Protein AF-A0A444USQ4-F1 (afdb_monomer_lite)

Foldseek 3Di:
DDWDKAQQQKIWDADPPVRDTPDMDHDHPGTWDDKDADCDDPQHGWIWTDGDPDIDIDGDDDPPPPPVPPPPDPPDDDDDDDDPDDDDDDDDD

Radius of gyration: 19.36 Å; chains: 1; bounding box: 44×28×51 Å

Sequence (93 aa):
MVAGGSESNVCRVIDRNTKLSLGRLVDLPGGVYSTAVCSAGQCEGLIAASSRDCVYLLERTTAPTTHYSDRENYRSQDALLPLSEYSSHAALF

Organism: Acipenser ruthenus (NCBI:txid7906)

Structure (mmCIF, N/CA/C/O backbone):
data_AF-A0A444USQ4-F1
#
_entry.id   AF-A0A444USQ4-F1
#
loop_
_atom_site.group_PDB
_atom_site.id
_atom_site.type_symbol
_atom_site.label_atom_id
_atom_site.label_alt_id
_atom_site.label_comp_id
_atom_site.label_asym_id
_atom_site.label_entity_id
_atom_site.label_seq_id
_atom_site.pdbx_PDB_ins_code
_atom_site.Cartn_x
_atom_site.Cartn_y
_atom_site.Cartn_z
_atom_site.occupancy
_atom_site.B_iso_or_equiv
_atom_site.auth_seq_id
_atom_site.auth_comp_id
_atom_site.auth_asym_id
_atom_site.auth_atom_id
_atom_site.pdbx_PDB_model_num
ATOM 1 N N . MET A 1 1 ? -8.393 4.868 5.679 1.00 88.50 1 MET A N 1
ATOM 2 C CA 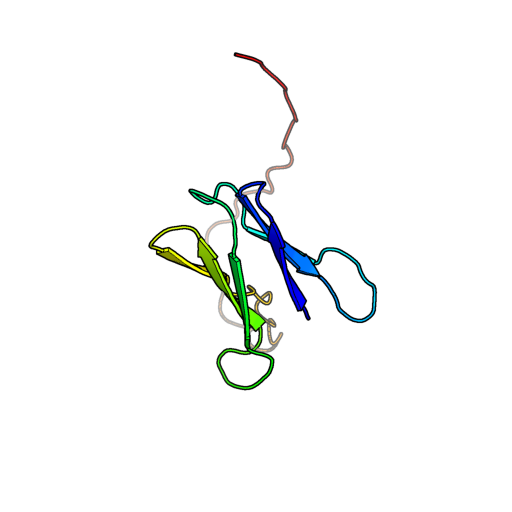. MET A 1 1 ? -7.011 4.742 5.166 1.00 88.50 1 MET A CA 1
ATOM 3 C C . MET A 1 1 ? -7.028 4.657 3.646 1.00 88.50 1 MET A C 1
ATOM 5 O O . MET A 1 1 ? -8.047 4.258 3.088 1.00 88.50 1 MET A O 1
ATOM 9 N N . VAL A 1 2 ? -5.951 5.076 2.984 1.00 94.06 2 VAL A N 1
ATOM 10 C CA . VAL A 1 2 ? -5.735 4.914 1.537 1.00 94.06 2 VAL A CA 1
ATOM 11 C C . VAL A 1 2 ? -4.291 4.457 1.324 1.00 94.06 2 VAL A C 1
ATOM 13 O O . VAL A 1 2 ? -3.407 4.917 2.042 1.00 94.06 2 VAL A O 1
ATOM 16 N N . ALA A 1 3 ? -4.050 3.567 0.365 1.00 95.25 3 ALA A N 1
ATOM 17 C CA . ALA A 1 3 ? -2.708 3.177 -0.060 1.00 95.25 3 ALA A CA 1
ATOM 18 C C . ALA A 1 3 ? -2.496 3.602 -1.514 1.00 95.25 3 ALA A C 1
ATOM 20 O O . ALA A 1 3 ? -3.398 3.435 -2.334 1.00 95.25 3 ALA A O 1
ATOM 21 N N . GLY A 1 4 ? -1.328 4.152 -1.829 1.00 94.88 4 GLY A N 1
ATOM 22 C CA . GLY A 1 4 ? -0.992 4.624 -3.169 1.00 94.88 4 GLY A CA 1
ATOM 23 C C . GLY A 1 4 ? 0.420 4.221 -3.565 1.00 94.88 4 GLY A C 1
ATOM 24 O O . GLY A 1 4 ? 1.348 4.319 -2.761 1.00 94.88 4 GLY A O 1
ATOM 25 N N . GLY A 1 5 ? 0.558 3.769 -4.805 1.00 94.56 5 GLY A N 1
ATOM 26 C CA . GLY A 1 5 ? 1.825 3.411 -5.423 1.00 94.56 5 GLY A CA 1
ATOM 27 C C . GLY A 1 5 ? 2.414 4.519 -6.293 1.00 94.56 5 GLY A C 1
ATOM 28 O O . GLY A 1 5 ? 1.702 5.433 -6.709 1.00 94.56 5 GLY A O 1
ATOM 29 N N . SER A 1 6 ? 3.710 4.428 -6.583 1.00 92.25 6 SER A N 1
ATOM 30 C CA . SER A 1 6 ? 4.396 5.261 -7.577 1.00 92.25 6 SER A CA 1
ATOM 31 C C . SER A 1 6 ? 5.471 4.469 -8.326 1.00 92.25 6 SER A C 1
ATOM 33 O O . SER A 1 6 ? 5.880 3.387 -7.898 1.00 92.25 6 SER A O 1
ATOM 35 N N . GLU A 1 7 ? 5.980 5.036 -9.425 1.00 95.38 7 GLU A N 1
ATOM 36 C CA . GLU A 1 7 ? 7.133 4.501 -10.175 1.00 95.38 7 GLU A CA 1
ATOM 37 C C . GLU A 1 7 ? 8.461 4.606 -9.412 1.00 95.38 7 GLU A C 1
ATOM 39 O O . GLU A 1 7 ? 9.462 4.029 -9.812 1.00 95.38 7 GLU A O 1
ATOM 44 N N . SER A 1 8 ? 8.478 5.296 -8.271 1.00 95.12 8 SER A N 1
ATOM 45 C CA . SER A 1 8 ? 9.653 5.387 -7.402 1.00 95.12 8 SER A CA 1
ATOM 46 C C . SER A 1 8 ? 9.847 4.146 -6.520 1.00 95.12 8 SER A C 1
ATOM 48 O O . SER A 1 8 ? 10.469 4.265 -5.470 1.00 95.12 8 SER A O 1
ATOM 50 N N . ASN A 1 9 ? 9.262 3.000 -6.883 1.00 95.38 9 ASN A N 1
ATOM 51 C CA . ASN A 1 9 ? 9.343 1.729 -6.151 1.00 95.38 9 ASN A CA 1
ATOM 52 C C . ASN A 1 9 ? 8.876 1.803 -4.684 1.00 95.38 9 ASN A C 1
ATOM 54 O O . ASN A 1 9 ? 9.414 1.133 -3.800 1.00 95.38 9 ASN A O 1
ATOM 58 N N . VAL A 1 10 ? 7.879 2.650 -4.411 1.00 95.06 10 VAL A N 1
ATOM 59 C CA . VAL A 1 10 ? 7.359 2.890 -3.060 1.00 95.06 10 VAL A CA 1
ATOM 60 C C . VAL A 1 10 ? 5.837 2.805 -3.063 1.00 95.06 10 VAL A C 1
ATOM 62 O O . VAL A 1 10 ? 5.169 3.396 -3.910 1.00 95.06 10 VAL A O 1
ATOM 65 N N . CYS A 1 11 ? 5.283 2.128 -2.057 1.00 95.50 11 CYS A N 1
ATOM 66 C CA . CYS A 1 11 ? 3.869 2.218 -1.703 1.00 95.50 11 CYS A CA 1
ATOM 67 C C . CYS A 1 11 ? 3.726 3.040 -0.420 1.00 95.50 11 CYS A C 1
ATOM 69 O O . CYS A 1 11 ? 4.327 2.714 0.604 1.00 95.50 11 CYS A O 1
ATOM 71 N N . ARG A 1 12 ? 2.929 4.109 -0.450 1.00 95.25 12 ARG A N 1
ATOM 72 C CA . ARG A 1 12 ? 2.648 4.962 0.713 1.0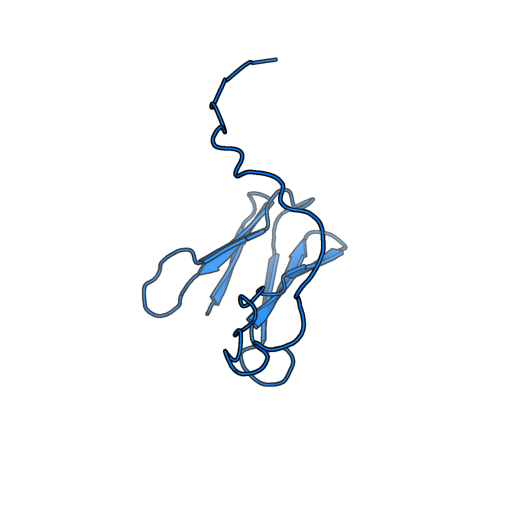0 95.25 12 ARG A CA 1
ATOM 73 C C . ARG A 1 12 ? 1.269 4.669 1.273 1.00 95.25 12 ARG A C 1
ATOM 75 O O . ARG A 1 12 ? 0.303 4.513 0.529 1.00 95.25 12 ARG A O 1
ATOM 82 N N . VAL A 1 13 ? 1.178 4.672 2.594 1.00 94.25 13 VAL A N 1
ATOM 83 C CA . VAL A 1 13 ? -0.077 4.552 3.332 1.00 94.25 13 VAL A CA 1
ATOM 84 C C . VAL A 1 13 ? -0.419 5.919 3.891 1.00 94.25 13 VAL A C 1
ATOM 86 O O . VAL A 1 13 ? 0.393 6.527 4.584 1.00 94.25 13 VAL A O 1
ATOM 89 N N . ILE A 1 14 ? -1.608 6.418 3.578 1.00 94.31 14 ILE A N 1
ATOM 90 C CA . ILE A 1 14 ? -2.036 7.779 3.892 1.00 94.31 14 ILE A CA 1
ATOM 91 C C . ILE A 1 14 ? -3.309 7.720 4.733 1.00 94.31 14 ILE A C 1
ATOM 93 O O . ILE A 1 14 ? -4.268 6.993 4.428 1.00 94.31 14 ILE A O 1
ATOM 97 N N . ASP A 1 15 ? -3.331 8.509 5.801 1.00 92.56 15 ASP A N 1
ATOM 98 C CA . ASP A 1 15 ? -4.550 8.753 6.551 1.00 92.56 15 ASP A CA 1
ATOM 99 C C . ASP A 1 15 ? -5.517 9.583 5.701 1.00 92.56 15 ASP A C 1
ATOM 101 O O . ASP A 1 15 ? -5.189 10.658 5.195 1.00 92.56 15 ASP A O 1
ATOM 105 N N . ARG A 1 16 ? -6.742 9.081 5.524 1.00 91.19 16 ARG A N 1
ATOM 106 C CA . ARG A 1 16 ? -7.716 9.725 4.634 1.00 91.19 16 ARG A CA 1
ATOM 107 C C . ARG A 1 16 ? -8.146 11.098 5.159 1.00 91.19 16 ARG A C 1
ATOM 109 O O . ARG A 1 16 ? -8.452 11.964 4.336 1.00 91.19 16 ARG A O 1
ATOM 116 N N . ASN A 1 17 ? -8.185 11.275 6.473 1.00 94.19 17 ASN A N 1
ATOM 117 C CA . ASN A 1 17 ? -8.746 12.445 7.133 1.00 94.19 17 ASN A CA 1
ATOM 118 C C . ASN A 1 17 ? -7.672 13.514 7.327 1.00 94.19 17 ASN A C 1
ATOM 120 O O . ASN A 1 17 ? -7.873 14.656 6.926 1.00 94.19 17 ASN A O 1
ATOM 124 N N . THR A 1 18 ? -6.511 13.135 7.865 1.00 96.31 18 THR A N 1
ATOM 125 C CA . THR A 1 18 ? -5.416 14.076 8.154 1.00 96.31 18 THR A CA 1
ATOM 126 C C . THR A 1 18 ? -4.514 14.339 6.951 1.00 96.31 18 THR A C 1
ATOM 128 O O . THR A 1 18 ? -3.748 15.296 6.967 1.00 96.31 18 THR A O 1
ATOM 131 N N . LYS A 1 19 ? -4.592 13.501 5.905 1.00 94.31 19 LYS A N 1
ATOM 132 C CA . LYS A 1 19 ? -3.701 13.514 4.727 1.00 94.31 19 LYS A CA 1
ATOM 133 C C . LYS A 1 19 ? -2.226 13.262 5.052 1.00 94.31 19 LYS A C 1
ATOM 135 O O . LYS A 1 19 ? -1.370 13.440 4.188 1.00 94.31 19 LYS A O 1
ATOM 140 N N . LEU A 1 20 ? -1.921 12.814 6.268 1.00 94.88 20 LEU A N 1
ATOM 141 C CA . LEU A 1 20 ? -0.562 12.495 6.685 1.00 94.88 20 LEU A CA 1
ATOM 142 C C . LEU A 1 20 ? -0.177 11.071 6.281 1.00 94.88 20 LEU A C 1
ATOM 144 O O . LEU A 1 20 ? -1.013 10.166 6.218 1.00 94.88 20 LEU A O 1
ATOM 148 N N . SER A 1 21 ? 1.116 10.874 6.027 1.00 92.62 21 SER A N 1
ATOM 149 C CA . SER A 1 21 ? 1.680 9.548 5.780 1.00 92.62 21 SER A CA 1
ATOM 150 C C . SER A 1 21 ? 1.683 8.742 7.078 1.00 92.62 21 SER A C 1
ATOM 152 O O . SER A 1 21 ? 2.292 9.152 8.060 1.00 92.62 21 SER A O 1
ATOM 154 N N . LEU A 1 22 ? 1.032 7.582 7.062 1.00 91.50 22 LEU A N 1
ATOM 155 C CA . LEU A 1 22 ? 1.015 6.612 8.160 1.00 91.50 22 LEU A CA 1
ATOM 156 C C . LEU A 1 22 ? 2.192 5.636 8.088 1.00 91.50 22 LEU A C 1
ATOM 158 O O . LEU A 1 22 ? 2.588 5.073 9.102 1.00 91.50 22 LEU A O 1
ATOM 162 N N . GLY A 1 23 ? 2.736 5.416 6.891 1.00 90.25 23 GLY A N 1
ATOM 163 C CA . GLY A 1 23 ? 3.823 4.472 6.668 1.00 90.25 23 GLY A CA 1
ATOM 164 C C . GLY A 1 23 ? 4.144 4.307 5.188 1.00 90.25 23 GLY A C 1
ATOM 165 O O . GLY A 1 23 ? 3.484 4.890 4.321 1.00 90.25 23 GLY A O 1
ATOM 166 N N . ARG A 1 24 ? 5.175 3.515 4.897 1.00 91.81 24 ARG A N 1
ATOM 167 C CA . ARG A 1 24 ? 5.596 3.204 3.530 1.00 91.81 24 ARG A CA 1
ATOM 168 C C . ARG A 1 24 ? 6.202 1.808 3.435 1.00 91.81 24 ARG A C 1
ATOM 170 O O . ARG A 1 24 ? 6.918 1.397 4.342 1.00 91.81 24 ARG A O 1
ATOM 177 N N . LEU A 1 25 ? 5.949 1.142 2.316 1.00 91.44 25 LEU A N 1
ATOM 178 C CA . LEU A 1 25 ? 6.703 -0.015 1.849 1.00 91.44 25 LEU A CA 1
ATOM 179 C C . LEU A 1 25 ? 7.700 0.486 0.799 1.00 91.44 25 LEU A C 1
ATOM 181 O O . LEU A 1 25 ? 7.304 1.186 -0.136 1.00 91.44 25 LEU A O 1
ATOM 185 N N . VAL A 1 26 ? 8.979 0.193 1.005 1.00 93.56 26 VAL A N 1
ATOM 186 C CA . VAL A 1 26 ? 10.103 0.690 0.197 1.00 93.56 26 VAL A CA 1
ATOM 187 C C . VAL A 1 26 ? 10.831 -0.468 -0.475 1.00 93.56 26 VAL A C 1
ATOM 189 O O . VAL A 1 26 ? 10.534 -1.625 -0.187 1.00 93.56 26 VAL A O 1
ATOM 192 N N . ASP A 1 27 ? 11.764 -0.134 -1.368 1.00 93.31 27 ASP A N 1
ATOM 193 C CA . ASP A 1 27 ? 12.672 -1.082 -2.026 1.00 93.31 27 ASP A CA 1
ATOM 194 C C . ASP A 1 27 ? 11.947 -2.202 -2.783 1.00 93.31 27 ASP A C 1
ATOM 196 O O . ASP A 1 27 ? 12.416 -3.335 -2.890 1.00 93.31 27 ASP A O 1
ATOM 200 N N . LEU A 1 28 ? 10.778 -1.871 -3.338 1.00 94.62 28 LEU A N 1
ATOM 201 C CA . LEU A 1 28 ? 10.047 -2.778 -4.207 1.00 94.62 28 LEU A CA 1
ATOM 202 C C . LEU A 1 28 ? 10.816 -2.975 -5.520 1.00 94.62 28 LEU A C 1
ATOM 204 O O . LEU A 1 28 ? 11.496 -2.063 -5.993 1.00 94.62 28 LEU A O 1
ATOM 208 N N . PRO A 1 29 ? 10.716 -4.151 -6.157 1.00 94.88 29 PRO A N 1
ATOM 209 C CA . PRO A 1 29 ? 11.506 -4.438 -7.350 1.00 94.88 29 PRO A CA 1
ATOM 210 C C . PRO A 1 29 ? 11.106 -3.565 -8.552 1.00 94.88 29 PRO A C 1
ATOM 212 O O . PRO A 1 29 ? 11.855 -3.475 -9.528 1.00 94.88 29 PRO A O 1
ATOM 215 N N . GLY A 1 30 ? 9.938 -2.921 -8.524 1.00 94.50 30 GLY A N 1
ATOM 216 C CA . GLY A 1 30 ? 9.486 -1.982 -9.543 1.00 94.50 30 GLY A CA 1
ATOM 217 C C . GLY A 1 30 ? 8.373 -1.061 -9.047 1.00 94.50 30 GLY A C 1
ATOM 218 O O . GLY A 1 30 ? 8.053 -1.016 -7.857 1.00 94.50 30 GLY A O 1
ATOM 219 N N . GLY A 1 31 ? 7.787 -0.323 -9.992 1.00 95.06 31 GLY A N 1
ATOM 220 C CA . GLY A 1 31 ? 6.673 0.576 -9.723 1.00 95.06 31 GLY A CA 1
ATOM 221 C C . GLY A 1 31 ? 5.470 -0.158 -9.135 1.00 95.06 31 GLY A C 1
ATOM 222 O O . GLY A 1 31 ? 5.223 -1.332 -9.424 1.00 95.06 31 GLY A O 1
ATOM 223 N N . VAL A 1 32 ? 4.710 0.552 -8.304 1.00 97.19 32 VAL A N 1
ATOM 224 C CA . VAL A 1 32 ? 3.489 0.018 -7.696 1.00 97.19 32 VAL A CA 1
ATOM 225 C C . VAL A 1 32 ? 2.285 0.469 -8.507 1.00 97.19 32 VAL A C 1
ATOM 227 O O . VAL A 1 32 ? 1.920 1.643 -8.477 1.00 97.19 32 VAL A O 1
ATOM 230 N N . TYR A 1 33 ? 1.669 -0.469 -9.222 1.00 94.56 33 TYR A N 1
ATOM 231 C CA . TYR A 1 33 ? 0.614 -0.171 -10.201 1.00 94.56 33 TYR A CA 1
ATOM 232 C C . TYR A 1 33 ? -0.806 -0.293 -9.643 1.00 94.56 33 TYR A C 1
ATOM 234 O O . TYR A 1 33 ? -1.730 0.329 -10.161 1.00 94.56 33 TYR A O 1
ATOM 242 N N . SER A 1 34 ? -0.991 -1.088 -8.591 1.00 95.56 34 SER A N 1
ATOM 243 C CA . SER A 1 34 ? -2.285 -1.301 -7.950 1.00 95.56 34 SER A CA 1
ATOM 244 C C . SER A 1 34 ? -2.108 -1.534 -6.457 1.00 95.56 34 SER A C 1
ATOM 246 O O . SER A 1 34 ? -1.118 -2.122 -6.007 1.00 95.56 34 SER A O 1
ATOM 248 N N . THR A 1 35 ? -3.081 -1.055 -5.689 1.00 96.50 35 THR A N 1
ATOM 249 C CA . THR A 1 35 ? -3.144 -1.204 -4.240 1.00 96.50 35 THR A CA 1
ATOM 250 C C . THR A 1 35 ? -4.562 -1.560 -3.808 1.00 96.50 35 THR A C 1
ATOM 252 O O . THR A 1 35 ? -5.546 -1.098 -4.386 1.00 96.50 35 THR A O 1
ATOM 255 N N . ALA A 1 36 ? -4.674 -2.364 -2.754 1.00 95.25 36 ALA A N 1
ATOM 256 C CA . ALA A 1 36 ? -5.940 -2.665 -2.099 1.00 95.25 36 ALA A CA 1
ATOM 257 C C . ALA A 1 36 ? -5.781 -2.534 -0.584 1.00 95.25 36 ALA A C 1
ATOM 259 O O . ALA A 1 36 ? -4.740 -2.877 -0.026 1.00 95.25 36 ALA A O 1
ATOM 260 N N . VAL A 1 37 ? -6.815 -2.020 0.080 1.00 93.62 37 VAL A N 1
ATOM 261 C CA . VAL A 1 37 ? -6.839 -1.845 1.535 1.00 93.62 37 VAL A CA 1
ATOM 262 C C . VAL A 1 37 ? -8.071 -2.538 2.081 1.00 93.62 37 VAL A C 1
ATOM 264 O O . VAL A 1 37 ? -9.192 -2.190 1.707 1.00 93.62 37 VAL A O 1
ATOM 267 N N . CYS A 1 38 ? -7.869 -3.481 2.993 1.00 92.44 38 CYS A N 1
ATOM 268 C CA . CYS A 1 38 ? -8.961 -4.087 3.730 1.00 92.44 38 CYS A CA 1
ATOM 269 C C . CYS A 1 38 ? -9.409 -3.132 4.846 1.00 92.44 38 CYS A C 1
ATOM 271 O O . CYS A 1 38 ? -8.639 -2.795 5.747 1.00 92.44 38 CYS A O 1
ATOM 273 N N . SER A 1 39 ? -10.645 -2.641 4.761 1.00 87.88 39 SER A N 1
ATOM 274 C CA . SER A 1 39 ? -11.162 -1.607 5.665 1.00 87.88 39 SER A CA 1
ATOM 275 C C . SER A 1 39 ? -11.992 -2.136 6.832 1.00 87.88 39 SER A C 1
ATOM 277 O O . SER A 1 39 ? -12.472 -1.324 7.614 1.00 87.88 39 SER A O 1
ATOM 279 N N . ALA A 1 40 ? -12.238 -3.445 6.911 1.00 86.69 40 ALA A N 1
ATOM 280 C CA . ALA A 1 40 ? -13.086 -4.043 7.938 1.00 86.69 40 ALA A CA 1
ATOM 281 C C . ALA A 1 40 ? -12.825 -5.550 8.082 1.00 86.69 40 ALA A C 1
ATOM 283 O O . ALA A 1 40 ? -12.278 -6.186 7.182 1.00 86.69 40 ALA A O 1
ATOM 284 N N . GLY A 1 41 ? -13.299 -6.127 9.186 1.00 88.38 41 GLY A N 1
ATOM 285 C CA . GLY A 1 41 ? -13.241 -7.566 9.440 1.00 88.38 41 GLY A CA 1
ATOM 286 C C . GLY A 1 41 ? -11.893 -8.023 9.998 1.00 88.38 41 GLY A C 1
ATOM 287 O O . GLY A 1 41 ? -11.106 -7.228 10.496 1.00 88.38 41 GLY A O 1
ATOM 288 N N . GLN A 1 42 ? -11.624 -9.327 9.917 1.00 85.69 42 GLN A N 1
ATOM 289 C CA . GLN A 1 42 ? -10.440 -9.944 10.534 1.00 85.69 42 GLN A CA 1
ATOM 290 C C . GLN A 1 42 ? -9.107 -9.477 9.936 1.00 85.69 42 GLN A C 1
ATOM 292 O O . GLN A 1 42 ? -8.080 -9.579 10.591 1.00 85.69 42 GLN A O 1
ATOM 297 N N . CYS A 1 43 ? -9.127 -8.957 8.709 1.00 87.19 43 CYS A N 1
ATOM 298 C CA . CYS A 1 43 ? -7.948 -8.425 8.031 1.00 87.19 43 CYS A CA 1
ATOM 299 C C . CYS A 1 43 ? -7.959 -6.892 7.988 1.00 87.19 43 CYS A C 1
ATOM 301 O O . CYS A 1 43 ? -7.370 -6.313 7.076 1.00 87.19 43 CYS A O 1
ATO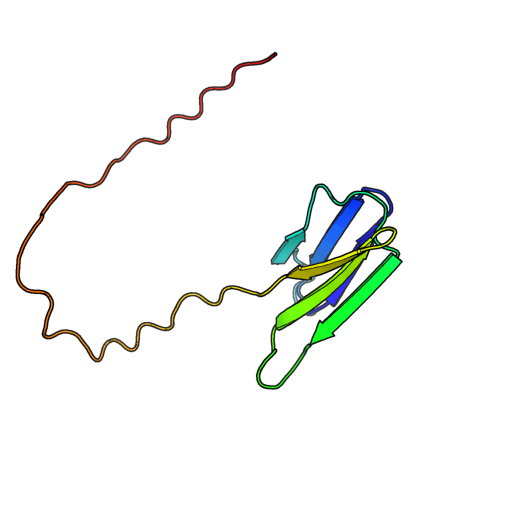M 303 N N . GLU A 1 44 ? -8.692 -6.219 8.881 1.00 89.25 44 GLU A N 1
ATOM 304 C CA . GLU A 1 44 ? -8.716 -4.757 8.913 1.00 89.25 44 GLU A CA 1
ATOM 305 C C . GLU A 1 44 ? -7.290 -4.197 8.983 1.00 89.25 44 GLU A C 1
ATOM 307 O O . GLU A 1 44 ? -6.482 -4.564 9.831 1.00 89.25 44 GLU A O 1
ATOM 312 N N . GLY A 1 45 ? -6.974 -3.288 8.064 1.00 87.69 45 GLY A N 1
ATOM 313 C CA . GLY A 1 45 ? -5.661 -2.664 7.994 1.00 87.69 45 GLY A CA 1
ATOM 314 C C . GLY A 1 45 ? -4.626 -3.435 7.175 1.00 87.69 45 GLY A C 1
ATOM 315 O O . GLY A 1 45 ? -3.540 -2.894 6.969 1.00 87.69 45 GLY A O 1
ATOM 316 N N . LEU A 1 46 ? -4.957 -4.621 6.652 1.00 92.12 46 LEU A N 1
ATOM 317 C CA . LEU A 1 46 ? -4.130 -5.315 5.667 1.00 92.12 46 LEU A CA 1
ATOM 318 C C . LEU A 1 46 ? -4.106 -4.532 4.349 1.00 92.12 46 LEU A C 1
ATOM 320 O O . LEU A 1 46 ? -5.147 -4.117 3.824 1.00 92.12 46 LEU A O 1
ATOM 324 N N . ILE A 1 47 ? -2.907 -4.344 3.809 1.00 94.44 47 ILE A N 1
ATOM 325 C CA . ILE A 1 47 ? -2.667 -3.619 2.564 1.00 94.44 47 ILE A CA 1
ATOM 326 C C . ILE A 1 47 ? -1.967 -4.554 1.587 1.00 94.44 47 ILE A C 1
ATOM 328 O O . ILE A 1 47 ? -0.949 -5.149 1.924 1.00 94.44 47 ILE A O 1
ATOM 332 N N . ALA A 1 48 ? -2.490 -4.642 0.368 1.00 95.38 48 ALA A N 1
ATOM 333 C CA . ALA A 1 48 ? -1.844 -5.332 -0.739 1.00 95.38 48 ALA A CA 1
ATOM 334 C C . ALA A 1 48 ? -1.316 -4.314 -1.752 1.00 95.38 48 ALA A C 1
ATOM 336 O O . ALA A 1 48 ? -2.017 -3.358 -2.093 1.00 95.38 48 ALA A O 1
ATOM 337 N N . ALA A 1 49 ? -0.101 -4.531 -2.248 1.00 96.44 49 ALA A N 1
ATOM 338 C CA . ALA A 1 49 ? 0.515 -3.730 -3.301 1.00 96.44 49 ALA A CA 1
ATOM 339 C C . ALA A 1 49 ? 1.112 -4.646 -4.373 1.00 96.44 49 ALA A C 1
ATOM 341 O O . ALA A 1 49 ? 1.874 -5.560 -4.055 1.00 96.44 49 ALA A O 1
ATOM 342 N N . SER A 1 50 ? 0.788 -4.402 -5.642 1.00 97.12 50 SER A N 1
ATOM 343 C CA . SER A 1 50 ? 1.388 -5.131 -6.765 1.00 97.12 50 SER A CA 1
ATOM 344 C C . SER A 1 50 ? 2.608 -4.385 -7.297 1.00 97.12 50 SER A C 1
ATOM 346 O O . SER A 1 50 ? 2.492 -3.207 -7.650 1.00 97.12 50 SER A O 1
ATOM 348 N N . SER A 1 51 ? 3.740 -5.073 -7.422 1.00 96.94 51 SER A N 1
ATOM 349 C CA . SER A 1 51 ? 4.958 -4.553 -8.049 1.00 96.94 51 SER A CA 1
ATOM 350 C C . SER A 1 51 ? 5.593 -5.653 -8.895 1.00 96.94 51 SER A C 1
ATOM 352 O O . SER A 1 51 ? 5.960 -6.702 -8.366 1.00 96.94 51 SER A O 1
ATOM 354 N N . ARG A 1 52 ? 5.766 -5.385 -10.196 1.00 94.31 52 ARG A N 1
ATOM 355 C CA . ARG A 1 52 ? 6.169 -6.377 -11.209 1.00 94.31 52 ARG A CA 1
ATOM 356 C C . ARG A 1 52 ? 5.271 -7.626 -11.185 1.00 94.31 52 ARG A C 1
ATOM 358 O O . ARG A 1 52 ? 4.065 -7.512 -11.368 1.00 94.31 52 ARG A O 1
ATOM 365 N N . ASP A 1 53 ? 5.876 -8.788 -10.982 1.00 95.31 53 ASP A N 1
ATOM 366 C CA . ASP A 1 53 ? 5.315 -10.134 -10.943 1.00 95.31 53 ASP A CA 1
ATOM 367 C C . ASP A 1 53 ? 4.929 -10.586 -9.523 1.00 95.31 53 ASP A C 1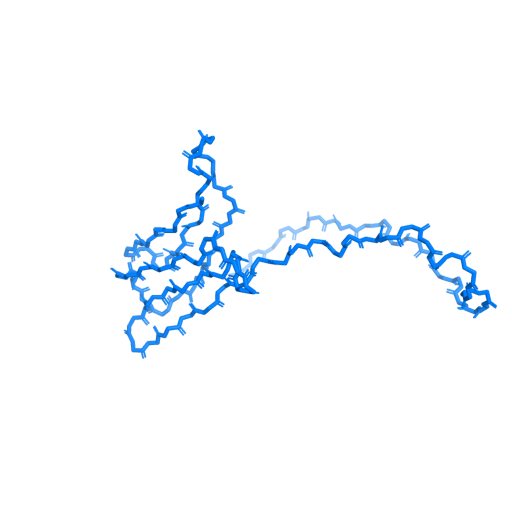
ATOM 369 O O . ASP A 1 53 ? 4.482 -11.716 -9.334 1.00 95.31 53 ASP A O 1
ATOM 373 N N . CYS A 1 54 ? 5.042 -9.695 -8.531 1.00 95.31 54 CYS A N 1
ATOM 374 C CA . CYS A 1 54 ? 4.802 -9.996 -7.123 1.00 95.31 54 CYS A CA 1
ATOM 375 C C . CYS A 1 54 ? 3.683 -9.140 -6.511 1.00 95.31 54 CYS A C 1
ATOM 377 O O . CYS A 1 54 ? 3.469 -7.975 -6.869 1.00 95.31 54 CYS A O 1
ATOM 379 N N . VAL A 1 55 ? 3.011 -9.713 -5.509 1.00 95.69 55 VAL A N 1
ATOM 380 C CA . VAL A 1 55 ? 2.092 -9.005 -4.608 1.00 95.69 55 VAL A CA 1
ATOM 381 C C . VAL A 1 55 ? 2.687 -9.014 -3.208 1.00 95.69 55 VAL A C 1
ATOM 383 O O . VAL A 1 55 ? 3.025 -10.066 -2.672 1.00 95.69 55 VAL A O 1
ATOM 386 N N . TYR A 1 56 ? 2.793 -7.832 -2.615 1.00 94.69 56 TYR A N 1
ATOM 387 C CA . TYR A 1 56 ? 3.319 -7.629 -1.274 1.00 94.69 56 TYR A CA 1
ATOM 388 C C . TYR A 1 56 ? 2.180 -7.314 -0.318 1.00 94.69 56 TYR A C 1
ATOM 390 O O . TYR A 1 56 ? 1.311 -6.496 -0.631 1.00 94.69 56 TYR A O 1
ATOM 398 N N . LEU A 1 57 ? 2.208 -7.949 0.851 1.00 92.81 57 LEU A N 1
ATOM 399 C CA . LEU A 1 57 ? 1.254 -7.719 1.925 1.00 92.81 57 LEU A CA 1
ATOM 400 C C . LEU A 1 57 ? 1.935 -6.955 3.056 1.00 92.81 57 LEU A C 1
ATOM 402 O O . LEU A 1 57 ? 2.979 -7.366 3.558 1.00 92.81 57 LEU A O 1
ATOM 406 N N . LEU A 1 58 ? 1.331 -5.838 3.444 1.00 89.31 58 LEU A N 1
ATOM 407 C CA . LEU A 1 58 ? 1.721 -5.054 4.603 1.00 89.31 58 LEU A CA 1
ATOM 408 C C . LEU A 1 58 ? 0.603 -5.152 5.635 1.00 89.31 58 LEU A C 1
ATOM 410 O O . LEU A 1 58 ? -0.509 -4.670 5.411 1.00 89.31 58 LEU A O 1
ATOM 414 N N . GLU A 1 59 ? 0.912 -5.773 6.765 1.00 86.38 59 GLU A N 1
ATOM 415 C CA . GLU A 1 59 ? 0.017 -5.849 7.908 1.00 86.38 59 GLU A CA 1
ATOM 416 C C . GLU A 1 59 ? 0.346 -4.729 8.893 1.00 86.38 59 GLU A C 1
ATOM 418 O O . GLU A 1 59 ? 1.508 -4.467 9.219 1.00 86.38 59 GLU A O 1
ATOM 423 N N . ARG A 1 60 ? -0.686 -4.028 9.357 1.00 75.69 60 ARG A N 1
ATOM 424 C CA . ARG A 1 60 ? -0.512 -2.990 10.363 1.00 75.69 60 ARG A CA 1
ATOM 425 C C . ARG A 1 60 ? -0.334 -3.661 11.718 1.00 75.69 60 ARG A C 1
ATOM 427 O O . ARG A 1 60 ? -1.305 -4.136 12.294 1.00 75.69 60 ARG A O 1
ATOM 434 N N . THR A 1 61 ? 0.876 -3.634 12.266 1.00 71.38 61 THR A N 1
ATOM 435 C CA . THR A 1 61 ? 1.092 -4.034 13.658 1.00 71.38 61 THR A CA 1
ATOM 436 C C . THR A 1 61 ? 0.399 -3.019 14.564 1.00 71.38 61 THR A C 1
ATOM 438 O O . THR A 1 61 ? 0.911 -1.927 14.817 1.00 71.38 61 THR A O 1
ATOM 441 N N . THR A 1 62 ? -0.805 -3.333 15.030 1.00 66.62 62 THR A N 1
ATOM 442 C CA . THR A 1 62 ? -1.353 -2.655 16.200 1.00 66.62 62 THR A CA 1
ATOM 443 C C . THR A 1 62 ? -0.501 -3.091 17.379 1.00 66.62 62 THR A C 1
ATOM 445 O O . THR A 1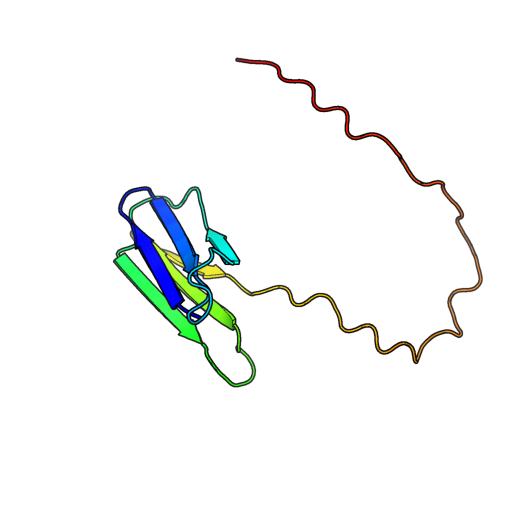 62 ? -0.302 -4.292 17.568 1.00 66.62 62 THR A O 1
ATOM 448 N N . ALA A 1 63 ? 0.035 -2.143 18.155 1.00 60.25 63 ALA A N 1
ATOM 449 C CA . ALA A 1 63 ? 0.639 -2.489 19.436 1.00 60.25 63 ALA A CA 1
ATOM 450 C C . ALA A 1 63 ? -0.338 -3.413 20.180 1.00 60.25 63 ALA A C 1
ATOM 452 O O . ALA A 1 63 ? -1.542 -3.128 20.139 1.00 60.25 63 ALA A O 1
ATOM 453 N N . PRO A 1 64 ? 0.125 -4.516 20.796 1.00 53.97 64 PRO A N 1
ATOM 454 C CA . PRO A 1 64 ? -0.766 -5.339 21.590 1.00 53.97 64 PRO A CA 1
ATOM 455 C C . PRO A 1 64 ? -1.438 -4.406 22.589 1.00 53.97 64 PRO A C 1
ATOM 457 O O . PRO A 1 64 ? -0.763 -3.736 23.373 1.00 53.97 64 PRO A O 1
ATOM 460 N N . THR A 1 65 ? -2.764 -4.303 22.518 1.00 47.84 65 THR A N 1
ATOM 461 C CA . THR A 1 65 ? -3.558 -3.763 23.611 1.00 47.84 65 THR A CA 1
ATOM 462 C C . THR A 1 65 ? -3.267 -4.673 24.788 1.00 47.84 65 THR A C 1
ATOM 464 O O . THR A 1 65 ? -3.862 -5.741 24.921 1.00 47.84 65 THR A O 1
ATOM 467 N N . THR A 1 66 ? -2.287 -4.296 25.606 1.00 48.84 66 THR A N 1
ATOM 468 C CA . THR A 1 66 ? -2.095 -4.859 26.930 1.00 48.84 66 THR A CA 1
ATOM 469 C C . THR A 1 66 ? -3.384 -4.567 27.675 1.00 48.84 66 THR A C 1
ATOM 471 O O . THR A 1 66 ? -3.578 -3.488 28.232 1.00 48.84 66 THR A O 1
ATOM 474 N N . HIS A 1 67 ? -4.305 -5.527 27.658 1.00 42.28 67 HIS A N 1
ATOM 475 C CA . HIS A 1 67 ? -5.267 -5.632 28.731 1.00 42.28 67 HIS A CA 1
ATOM 476 C C . HIS A 1 67 ? -4.427 -5.746 29.999 1.00 42.28 67 HIS A C 1
ATOM 478 O O . HIS A 1 67 ? -3.707 -6.720 30.205 1.00 42.28 67 HIS A O 1
ATOM 484 N N . TYR A 1 68 ? -4.451 -4.689 30.804 1.00 46.22 68 TYR A N 1
ATOM 485 C CA . TYR A 1 68 ? -3.712 -4.545 32.055 1.00 46.22 68 TYR A CA 1
ATOM 486 C C . TYR A 1 68 ? -4.283 -5.469 33.155 1.00 46.22 68 TYR A C 1
ATOM 488 O O . TYR A 1 68 ? -4.363 -5.078 34.316 1.00 46.22 68 TYR A O 1
ATOM 496 N N . SER A 1 69 ? -4.738 -6.669 32.781 1.00 48.38 69 SER A N 1
ATOM 497 C CA . SER A 1 69 ? -5.465 -7.613 33.632 1.00 48.38 69 SER A CA 1
ATOM 498 C C . SER A 1 69 ? -4.611 -8.793 34.086 1.00 48.38 69 SER A C 1
ATOM 500 O O . SER A 1 69 ? -4.881 -9.339 35.146 1.00 48.38 69 SER A O 1
ATOM 502 N N . ASP A 1 70 ? -3.552 -9.156 33.359 1.00 45.69 70 ASP A N 1
ATOM 503 C CA . ASP A 1 70 ? -2.724 -10.320 33.706 1.00 45.69 70 ASP A CA 1
ATOM 504 C C . ASP A 1 70 ? -1.418 -9.875 34.360 1.00 45.69 70 ASP A C 1
ATOM 506 O O . ASP A 1 70 ? -0.311 -10.120 33.879 1.00 45.69 70 ASP A O 1
ATOM 510 N N . ARG A 1 71 ? -1.548 -9.150 35.472 1.00 45.62 71 ARG A N 1
ATOM 511 C CA . ARG A 1 71 ? -0.410 -8.705 36.273 1.00 45.62 71 ARG A CA 1
ATOM 512 C C . ARG A 1 71 ? -0.283 -9.500 37.563 1.00 45.62 71 ARG A C 1
ATOM 514 O O . ARG A 1 71 ? -0.116 -8.879 38.592 1.00 45.62 71 ARG A O 1
ATOM 521 N N . GLU A 1 72 ? -0.299 -10.832 37.505 1.00 43.84 72 GLU A N 1
ATOM 522 C CA . GLU A 1 72 ? 0.205 -11.693 38.591 1.00 43.84 72 GLU A CA 1
ATOM 523 C C . GLU A 1 72 ? 0.708 -13.049 38.065 1.00 43.84 72 GLU A C 1
ATOM 525 O O . GLU A 1 72 ? 0.132 -14.075 38.398 1.00 43.84 72 GLU A O 1
ATOM 530 N N . ASN A 1 73 ? 1.775 -13.092 37.244 1.00 40.31 73 ASN A N 1
ATOM 531 C CA . ASN A 1 73 ? 2.676 -14.267 37.252 1.00 40.31 73 ASN A CA 1
ATOM 532 C C . ASN A 1 73 ? 4.032 -14.131 36.526 1.00 40.31 73 ASN A C 1
ATOM 534 O O . ASN A 1 73 ? 4.498 -15.070 35.891 1.00 40.31 73 ASN A O 1
ATOM 538 N N . TYR A 1 74 ? 4.723 -12.994 36.629 1.00 42.81 74 TYR A N 1
ATOM 539 C CA . TYR A 1 74 ? 6.146 -12.935 36.248 1.00 42.81 74 TYR A CA 1
ATOM 540 C C . TYR A 1 74 ? 6.972 -12.363 37.395 1.00 42.81 74 TYR A C 1
ATOM 542 O O . TYR A 1 74 ? 7.529 -11.269 37.344 1.00 42.81 74 TYR A O 1
ATOM 550 N N . ARG A 1 75 ? 7.005 -13.125 38.490 1.00 38.03 75 ARG A N 1
ATOM 551 C CA . ARG A 1 75 ? 7.999 -12.970 39.547 1.00 38.03 75 ARG A CA 1
ATOM 552 C C . ARG A 1 75 ? 8.902 -14.194 39.514 1.00 38.03 75 ARG A C 1
ATOM 554 O O . ARG A 1 75 ? 8.667 -15.147 40.247 1.00 38.03 75 ARG A O 1
ATOM 561 N N . SER A 1 76 ? 9.925 -14.155 38.666 1.00 44.97 76 SER A N 1
ATOM 562 C CA . SER A 1 76 ? 11.334 -14.295 39.068 1.00 44.97 76 SER A CA 1
ATOM 563 C C . SER A 1 76 ? 12.234 -14.505 37.851 1.00 44.97 76 SER A C 1
ATOM 565 O O . SER A 1 76 ? 11.907 -15.283 36.967 1.00 44.97 76 SER A O 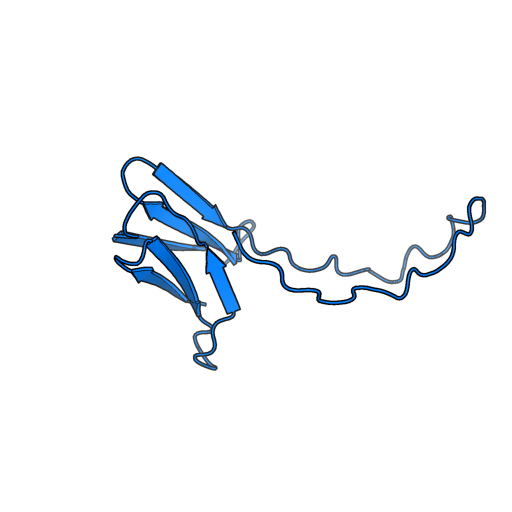1
ATOM 567 N N . GLN A 1 77 ? 13.396 -13.857 37.935 1.00 44.91 77 GLN A N 1
ATOM 568 C CA . GLN A 1 77 ? 14.640 -14.039 37.182 1.00 44.91 77 GLN A CA 1
ATOM 569 C C . GLN A 1 77 ? 14.892 -13.129 35.970 1.00 44.91 77 GLN A C 1
ATOM 571 O O . GLN A 1 77 ? 14.124 -13.039 35.022 1.00 44.91 77 GLN A O 1
ATOM 576 N N . ASP A 1 78 ? 16.045 -12.472 36.109 1.00 39.28 78 ASP A N 1
ATOM 577 C CA . ASP A 1 78 ? 16.831 -11.677 35.174 1.00 39.28 78 ASP A CA 1
ATOM 578 C C . ASP A 1 78 ? 16.449 -10.206 34.983 1.00 39.28 78 ASP A C 1
ATOM 580 O O . ASP A 1 78 ? 15.953 -9.734 33.965 1.00 39.28 78 ASP A O 1
ATOM 584 N N . ALA A 1 79 ? 16.814 -9.447 36.019 1.00 48.69 79 ALA A N 1
ATOM 585 C CA . ALA A 1 79 ? 17.215 -8.058 35.896 1.00 48.69 79 ALA A CA 1
ATOM 586 C C . ALA A 1 79 ? 18.456 -7.937 34.993 1.00 48.69 79 ALA A C 1
ATOM 588 O O . ALA A 1 79 ? 19.534 -8.365 35.396 1.00 48.69 79 ALA A O 1
ATOM 589 N N . LEU A 1 80 ? 18.330 -7.278 33.837 1.00 37.22 80 LEU A N 1
ATOM 590 C CA . LEU A 1 80 ? 19.438 -6.589 33.170 1.00 37.22 80 LEU A CA 1
ATOM 591 C C . LEU A 1 80 ? 18.955 -5.241 32.599 1.00 37.22 80 LEU A C 1
ATOM 593 O O . LEU A 1 80 ? 17.823 -5.089 32.152 1.00 37.22 80 LEU A O 1
ATOM 597 N N . LEU A 1 81 ? 19.829 -4.249 32.748 1.00 39.22 81 LEU A N 1
ATOM 598 C CA . LEU A 1 81 ? 19.611 -2.798 32.782 1.00 39.22 81 LEU A CA 1
ATOM 599 C C . LEU A 1 81 ? 19.193 -2.161 31.436 1.00 39.22 81 LEU A C 1
ATOM 601 O O . LEU A 1 81 ? 19.424 -2.749 30.381 1.00 39.22 81 LEU A O 1
ATOM 605 N N . PRO A 1 82 ? 18.638 -0.928 31.442 1.00 33.75 82 PRO A N 1
ATOM 606 C CA . PRO A 1 82 ? 18.318 -0.203 30.216 1.00 33.75 82 PRO A CA 1
ATOM 607 C C . PRO A 1 82 ? 19.599 0.264 29.508 1.00 33.75 82 PRO A C 1
ATOM 609 O O . PRO A 1 82 ? 20.349 1.076 30.046 1.00 33.75 82 PRO A O 1
ATOM 612 N N . LEU A 1 83 ? 19.829 -0.206 28.279 1.00 36.97 83 LEU A N 1
ATOM 613 C CA . LEU A 1 83 ? 20.811 0.399 27.378 1.00 36.97 83 LEU A CA 1
ATOM 614 C C . LEU A 1 83 ? 20.238 1.711 26.828 1.00 36.97 83 LEU A C 1
ATOM 616 O O . LEU A 1 83 ? 19.575 1.754 25.793 1.00 36.97 83 LEU A O 1
ATOM 620 N N . SER A 1 84 ? 20.496 2.799 27.550 1.00 44.38 84 SER A N 1
ATOM 621 C CA . SER A 1 84 ? 20.700 4.098 26.923 1.00 44.38 84 SER A CA 1
ATOM 622 C C . SER A 1 84 ? 21.937 3.994 26.037 1.00 44.38 84 SER A C 1
ATOM 624 O O . SER A 1 84 ? 23.013 3.764 26.573 1.00 44.38 84 SER A O 1
ATOM 626 N N . GLU A 1 85 ? 21.759 4.119 24.721 1.00 40.22 85 GLU A N 1
ATOM 627 C CA . GLU A 1 85 ? 22.704 4.670 23.733 1.00 40.22 85 GLU A CA 1
ATOM 628 C C . GLU A 1 85 ? 22.371 4.102 22.347 1.00 40.22 85 GLU A C 1
ATOM 630 O O . GLU A 1 85 ? 22.757 2.995 21.992 1.00 40.22 85 GLU A O 1
ATOM 635 N N . TYR A 1 86 ? 21.685 4.892 21.520 1.00 35.50 86 TYR A N 1
ATOM 636 C CA . TYR A 1 86 ? 21.947 4.849 20.084 1.00 35.50 86 TYR A CA 1
ATOM 637 C C . TYR A 1 86 ? 22.541 6.197 19.697 1.00 35.50 86 TYR A C 1
ATOM 639 O O . TYR A 1 86 ? 21.843 7.172 19.426 1.00 35.50 86 TYR A O 1
ATOM 647 N N . SER A 1 87 ? 23.871 6.228 19.762 1.00 35.53 87 SER A N 1
ATOM 648 C CA . SER A 1 87 ? 24.723 7.233 19.144 1.00 35.53 87 SER A CA 1
ATOM 649 C C . SER A 1 87 ? 24.611 7.089 17.627 1.00 35.53 87 SER A C 1
ATOM 651 O O . SER A 1 87 ? 24.959 6.056 17.054 1.00 35.53 87 SER A O 1
ATOM 653 N N . SER A 1 88 ? 24.080 8.113 16.968 1.00 39.19 88 SER A N 1
ATOM 654 C CA . SER A 1 88 ? 24.101 8.234 15.516 1.00 39.19 88 SER A CA 1
ATOM 655 C C . SER A 1 88 ? 25.506 8.634 15.067 1.00 39.19 88 SER A C 1
ATOM 657 O O . SER A 1 88 ? 25.868 9.806 15.156 1.00 39.19 88 SER A O 1
ATOM 659 N N . HIS A 1 89 ? 26.275 7.675 14.551 1.00 32.34 89 HIS A N 1
ATOM 660 C CA . HIS A 1 89 ? 27.471 7.955 13.763 1.00 32.34 89 HIS A CA 1
ATOM 661 C C . HIS A 1 89 ? 27.241 7.574 12.302 1.00 32.34 89 HIS A C 1
ATOM 663 O O . HIS A 1 89 ? 27.008 6.419 11.955 1.00 32.34 89 HIS A O 1
ATOM 669 N N . ALA A 1 90 ? 27.313 8.596 11.454 1.00 33.69 90 ALA A N 1
ATOM 670 C CA . ALA A 1 90 ? 27.495 8.474 10.022 1.00 33.69 90 ALA A CA 1
ATOM 671 C C . ALA A 1 90 ? 28.858 7.839 9.707 1.00 33.69 90 ALA A C 1
ATOM 673 O O . ALA A 1 90 ? 29.861 8.211 10.320 1.00 33.69 90 ALA A O 1
ATOM 674 N N . ALA A 1 91 ? 28.905 6.966 8.701 1.00 31.28 91 ALA A N 1
ATOM 675 C CA . ALA A 1 91 ? 30.092 6.757 7.879 1.00 31.28 91 ALA A CA 1
ATOM 676 C C . ALA A 1 91 ? 29.693 6.195 6.507 1.00 31.28 91 ALA A C 1
ATOM 678 O O . ALA A 1 91 ? 28.926 5.243 6.398 1.00 31.28 91 ALA A O 1
ATOM 679 N N . LEU A 1 92 ? 30.220 6.869 5.489 1.00 33.94 92 LEU A N 1
ATOM 680 C CA . LEU A 1 92 ? 30.191 6.578 4.060 1.00 33.94 92 LEU A CA 1
ATOM 681 C C . LEU A 1 92 ? 30.876 5.243 3.742 1.00 33.94 92 LEU A C 1
ATOM 683 O O . LEU A 1 92 ? 31.887 4.948 4.372 1.00 33.94 92 LEU A O 1
ATOM 687 N N . PHE A 1 93 ? 30.401 4.549 2.706 1.00 41.34 93 PHE A N 1
ATOM 688 C CA . PHE A 1 93 ? 31.192 4.149 1.533 1.00 41.34 93 PHE A CA 1
ATOM 689 C C . PHE A 1 93 ? 30.269 4.080 0.314 1.00 41.34 93 PHE A C 1
ATOM 691 O O . PHE A 1 93 ? 29.123 3.603 0.478 1.00 41.34 93 PHE A O 1
#

Secondary structure (DSSP, 8-state):
-EEEEETTTEEEEE-TTT--EEEEE---SS-EEEEEE--SSTTTT-EEEEETTEEEEE---PPP---TT--SS--SS----------------

pLDDT: mean 75.39, std 24.46, range [31.28, 97.19]